Protein AF-A0A924F482-F1 (afdb_monomer)

Secondary structure (DSSP, 8-state):
--THHHHH--PPPTT-TTSPPTTTTT--HHHHHHHHHH--HHHHHHHTTT-GGGGGHHHHHHHHHHHHHHHHHHHHHHHHHHHHHHHHHHHH--

Sequence (94 aa):
MCPWNRKFSVELADDSPFRAREFIAGKDAVTLATDILVLDQEQFSAAFRKSPMKRAKLAGLRRNAAVVLENQAQQLNFDTLTAAARNSRDLANN

pLDDT: mean 92.72, std 7.41, range [52.28, 98.5]

Structure (mmCIF, N/CA/C/O backbone):
data_AF-A0A924F482-F1
#
_entry.id   AF-A0A924F482-F1
#
loop_
_atom_site.group_PDB
_atom_site.id
_atom_site.type_symbol
_atom_site.label_atom_id
_atom_site.label_alt_id
_atom_site.label_comp_id
_atom_site.label_asym_id
_atom_site.label_entity_id
_atom_site.label_seq_id
_atom_site.pdbx_PDB_ins_code
_atom_site.Cartn_x
_atom_site.Cartn_y
_atom_site.Cartn_z
_atom_site.occupancy
_atom_site.B_iso_or_equiv
_atom_site.auth_seq_id
_atom_site.auth_comp_id
_atom_site.auth_asym_id
_atom_site.auth_atom_id
_atom_site.pdbx_PDB_model_num
ATOM 1 N N . MET A 1 1 ? -7.868 14.904 -12.989 1.00 78.12 1 MET A N 1
ATOM 2 C CA . MET A 1 1 ? -6.908 13.909 -13.530 1.00 78.12 1 MET A CA 1
ATOM 3 C C . ME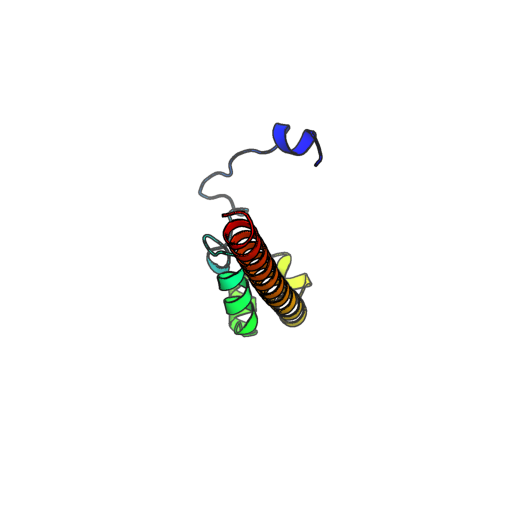T A 1 1 ? -6.224 14.508 -14.758 1.00 78.12 1 MET A C 1
ATOM 5 O O . MET A 1 1 ? -6.906 15.182 -15.517 1.00 78.12 1 MET A O 1
ATOM 9 N N . CYS A 1 2 ? -4.909 14.328 -14.940 1.00 88.69 2 CYS A N 1
ATOM 10 C CA . CYS A 1 2 ? -4.172 14.909 -16.073 1.00 88.69 2 CYS A CA 1
ATOM 11 C C . CYS A 1 2 ? -4.539 14.209 -17.401 1.00 88.69 2 CYS A C 1
ATOM 13 O O . CYS A 1 2 ? -4.422 12.982 -17.462 1.00 88.69 2 CYS A O 1
ATOM 15 N N . PRO A 1 3 ? -4.918 14.943 -18.469 1.00 87.81 3 PRO A N 1
ATOM 16 C CA . PRO A 1 3 ? -5.244 14.342 -19.767 1.00 87.81 3 PRO A CA 1
ATOM 17 C C . PRO A 1 3 ? -4.096 13.526 -20.385 1.00 87.81 3 PRO A C 1
ATOM 19 O O . PRO A 1 3 ? -4.339 12.532 -21.068 1.00 87.81 3 PRO A O 1
ATOM 22 N N . TRP A 1 4 ? -2.840 13.899 -20.111 1.00 89.25 4 TRP A N 1
ATOM 23 C CA . TRP A 1 4 ? -1.654 13.242 -20.671 1.00 89.25 4 TRP A CA 1
ATOM 24 C C . TRP A 1 4 ? -1.414 11.824 -20.149 1.00 89.25 4 TRP A C 1
ATOM 26 O O . TRP A 1 4 ? -0.779 11.034 -20.845 1.00 89.25 4 TRP A O 1
ATOM 36 N N . ASN A 1 5 ? -1.971 11.463 -18.987 1.00 89.94 5 ASN A N 1
ATOM 37 C CA . ASN A 1 5 ? -1.805 10.119 -18.429 1.00 89.94 5 ASN A CA 1
ATOM 38 C C . ASN A 1 5 ? -2.391 9.045 -19.355 1.00 89.94 5 ASN A C 1
ATOM 40 O O . ASN A 1 5 ? -1.846 7.957 -19.418 1.00 89.94 5 ASN A O 1
ATOM 44 N N . ARG A 1 6 ? -3.444 9.347 -20.132 1.00 86.38 6 ARG A N 1
ATOM 45 C CA . ARG A 1 6 ? -4.017 8.380 -21.085 1.00 86.38 6 ARG A CA 1
ATOM 46 C C . ARG A 1 6 ? -3.108 8.144 -22.293 1.00 86.38 6 ARG A C 1
ATOM 48 O O . ARG A 1 6 ? -3.000 7.017 -22.752 1.00 86.38 6 ARG A O 1
ATOM 55 N N . LYS A 1 7 ? -2.476 9.196 -22.825 1.00 86.25 7 LYS A N 1
ATOM 56 C CA . LYS A 1 7 ? -1.714 9.124 -24.086 1.00 86.25 7 LYS A CA 1
ATOM 57 C C . LYS A 1 7 ? -0.410 8.332 -23.951 1.00 86.25 7 LYS A C 1
ATOM 59 O O . LYS A 1 7 ? 0.047 7.761 -24.933 1.00 86.25 7 LYS A O 1
ATOM 64 N N . PHE A 1 8 ? 0.184 8.322 -22.758 1.00 85.94 8 PHE A N 1
ATOM 65 C CA . PHE A 1 8 ? 1.486 7.700 -22.504 1.00 85.94 8 PHE A CA 1
ATOM 66 C C . PHE A 1 8 ? 1.420 6.467 -21.593 1.00 85.94 8 PHE A C 1
ATOM 68 O O . PHE A 1 8 ? 2.459 5.903 -21.260 1.00 85.94 8 PHE A O 1
ATOM 75 N N . SER A 1 9 ? 0.223 6.037 -21.185 1.00 87.81 9 SER A N 1
ATOM 76 C CA . SER A 1 9 ? 0.047 4.743 -20.528 1.00 87.81 9 SER A CA 1
ATOM 77 C C . SER A 1 9 ? 0.227 3.634 -21.555 1.00 87.81 9 SER A C 1
ATOM 79 O O . SER A 1 9 ? -0.611 3.448 -22.431 1.00 87.81 9 SER A O 1
ATOM 81 N N . VAL A 1 10 ? 1.330 2.908 -21.430 1.00 88.12 10 VAL A N 1
ATOM 82 C CA . VAL A 1 10 ? 1.643 1.727 -22.233 1.00 88.12 10 VAL A CA 1
ATOM 83 C C . VAL A 1 10 ? 1.573 0.490 -21.350 1.00 88.12 10 VAL A C 1
ATOM 85 O O . VAL A 1 10 ? 1.898 0.552 -20.161 1.00 88.12 10 VAL A O 1
ATOM 88 N N . GLU A 1 11 ? 1.138 -0.629 -21.921 1.00 90.62 11 GLU A N 1
ATOM 89 C CA . GLU A 1 11 ? 1.209 -1.911 -21.229 1.00 90.62 11 GLU A CA 1
ATOM 90 C C . GLU A 1 11 ? 2.670 -2.292 -20.987 1.00 90.62 11 GLU A C 1
ATOM 92 O O . GLU A 1 11 ? 3.551 -2.074 -21.822 1.00 90.62 11 GLU A O 1
ATOM 97 N N . LEU A 1 12 ? 2.936 -2.828 -19.799 1.00 90.88 12 LEU A N 1
ATOM 98 C CA . LEU A 1 12 ? 4.256 -3.329 -19.454 1.00 90.88 12 LEU A CA 1
ATOM 99 C C . LEU A 1 12 ? 4.439 -4.712 -20.074 1.00 90.88 12 LEU A C 1
ATOM 101 O O . LEU A 1 12 ? 3.565 -5.561 -19.911 1.00 90.88 12 LEU A O 1
ATOM 105 N N . ALA A 1 13 ? 5.605 -4.948 -20.677 1.00 92.00 13 ALA A N 1
ATOM 106 C CA . ALA A 1 13 ? 6.054 -6.294 -21.019 1.00 92.00 13 ALA A CA 1
ATOM 107 C C . ALA A 1 13 ? 6.035 -7.209 -19.781 1.00 92.00 13 ALA A C 1
ATOM 109 O O . ALA A 1 13 ? 6.215 -6.742 -18.647 1.00 92.00 13 ALA A O 1
ATOM 110 N N . ASP A 1 14 ? 5.834 -8.507 -20.001 1.00 87.06 14 ASP A N 1
ATOM 111 C CA . ASP A 1 14 ? 5.672 -9.489 -18.923 1.00 87.06 14 ASP A CA 1
ATOM 112 C C . ASP A 1 14 ? 6.897 -9.574 -18.001 1.00 87.06 14 ASP A C 1
ATOM 114 O O . ASP A 1 14 ? 6.752 -9.727 -16.787 1.00 87.06 14 ASP A O 1
ATOM 118 N N . ASP A 1 15 ? 8.096 -9.388 -18.551 1.00 89.94 15 ASP A N 1
ATOM 119 C CA . ASP A 1 15 ? 9.379 -9.413 -17.844 1.00 89.94 15 ASP A CA 1
ATOM 120 C C . ASP A 1 15 ? 9.827 -8.035 -17.320 1.00 89.94 15 ASP A C 1
ATOM 122 O O . ASP A 1 15 ? 10.942 -7.879 -16.813 1.00 89.94 15 ASP A O 1
ATOM 126 N N . SER A 1 16 ? 8.967 -7.016 -17.412 1.00 92.69 16 SER A N 1
ATOM 127 C CA . SER A 1 16 ? 9.336 -5.655 -17.035 1.00 92.69 16 SER A CA 1
ATOM 128 C C . SER A 1 16 ? 9.695 -5.542 -15.543 1.00 92.69 16 SER A C 1
ATOM 130 O O . SER A 1 16 ? 8.916 -5.953 -14.674 1.00 92.69 16 SER A O 1
ATOM 132 N N . PRO A 1 17 ? 10.807 -4.865 -15.190 1.00 88.81 17 PRO A N 1
ATOM 133 C CA . PRO A 1 17 ? 11.201 -4.648 -13.795 1.00 88.81 17 PRO A CA 1
ATOM 134 C C . PRO A 1 17 ? 10.243 -3.718 -13.031 1.00 88.81 17 PRO A C 1
ATOM 136 O O . PRO A 1 17 ? 10.377 -3.557 -11.816 1.00 88.81 17 PRO A O 1
ATOM 139 N N . PHE A 1 18 ? 9.297 -3.085 -13.735 1.00 89.62 18 PHE A N 1
ATOM 140 C CA . PHE A 1 18 ? 8.283 -2.194 -13.172 1.00 89.62 18 PHE A CA 1
ATOM 141 C C . PHE A 1 18 ? 6.946 -2.887 -12.886 1.00 89.62 18 PHE A C 1
ATOM 143 O O . PHE A 1 18 ? 6.026 -2.235 -12.388 1.00 89.62 18 PHE A O 1
ATOM 150 N N . ARG A 1 19 ? 6.817 -4.190 -13.176 1.00 91.38 19 ARG A N 1
ATOM 151 C CA . ARG A 1 19 ? 5.633 -4.970 -12.793 1.00 91.38 19 ARG A CA 1
ATOM 152 C C . ARG A 1 19 ? 5.426 -4.916 -11.277 1.00 91.38 19 ARG A C 1
ATOM 154 O O . ARG A 1 19 ? 6.374 -4.822 -10.491 1.00 91.38 19 ARG A O 1
ATOM 161 N N . ALA A 1 20 ? 4.161 -4.979 -10.865 1.00 91.69 20 ALA A N 1
ATOM 162 C CA . ALA A 1 20 ? 3.819 -5.057 -9.454 1.00 91.69 20 ALA A CA 1
ATOM 163 C C . ALA A 1 20 ? 4.490 -6.286 -8.823 1.00 91.69 20 ALA A C 1
ATOM 165 O O . ALA A 1 20 ? 4.494 -7.376 -9.391 1.00 91.69 20 ALA A O 1
ATOM 166 N N . ARG A 1 21 ? 5.071 -6.094 -7.640 1.00 92.06 21 ARG A N 1
ATOM 167 C CA . ARG A 1 21 ? 5.733 -7.165 -6.888 1.00 92.06 21 ARG A CA 1
ATOM 168 C C . ARG A 1 21 ? 4.690 -8.120 -6.327 1.00 92.06 21 ARG A C 1
ATOM 170 O O . ARG A 1 21 ? 3.631 -7.662 -5.911 1.00 92.06 21 ARG A O 1
ATOM 177 N N . GLU A 1 22 ? 5.041 -9.394 -6.208 1.00 93.12 22 GLU A N 1
ATOM 178 C CA . GLU A 1 22 ? 4.172 -10.447 -5.661 1.00 93.12 22 GLU A CA 1
ATOM 179 C C . GLU A 1 22 ? 3.546 -10.073 -4.308 1.00 93.12 22 GLU A C 1
ATOM 181 O O . GLU A 1 22 ? 2.353 -10.254 -4.107 1.00 93.12 22 GLU A O 1
ATOM 186 N N . PHE A 1 23 ? 4.312 -9.436 -3.412 1.00 94.75 23 PHE A N 1
ATOM 187 C CA . PHE A 1 23 ? 3.800 -8.977 -2.115 1.00 94.75 23 PHE A CA 1
ATOM 188 C C . PHE A 1 23 ? 2.581 -8.033 -2.221 1.00 94.75 23 PHE A C 1
ATOM 190 O O . PHE A 1 23 ? 1.768 -7.992 -1.300 1.00 94.75 23 PHE A O 1
ATOM 197 N N . ILE A 1 24 ? 2.467 -7.278 -3.320 1.00 94.75 24 ILE A N 1
ATOM 198 C CA . ILE A 1 24 ? 1.432 -6.258 -3.565 1.00 94.75 24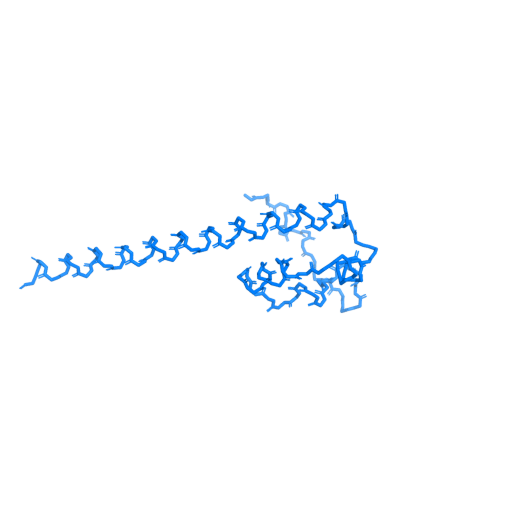 ILE A CA 1
ATOM 199 C C . ILE A 1 24 ? 0.368 -6.762 -4.549 1.00 94.75 24 ILE A C 1
ATOM 201 O O . ILE A 1 24 ? -0.807 -6.430 -4.414 1.00 94.75 24 ILE A O 1
ATOM 205 N N . ALA A 1 25 ? 0.784 -7.496 -5.581 1.00 94.56 25 ALA A N 1
ATOM 206 C CA . ALA A 1 25 ? -0.056 -7.836 -6.720 1.00 94.56 25 ALA A CA 1
ATOM 207 C C . ALA A 1 25 ? -1.294 -8.651 -6.307 1.00 94.56 25 ALA A C 1
ATOM 209 O O . ALA A 1 25 ? -1.207 -9.562 -5.492 1.00 94.56 25 ALA A O 1
ATOM 210 N N . GLY A 1 26 ? -2.448 -8.325 -6.898 1.00 94.75 26 GLY A N 1
ATOM 211 C CA . GLY A 1 26 ? -3.687 -9.094 -6.738 1.00 94.75 26 GLY A CA 1
ATOM 212 C C . GLY A 1 26 ? -4.385 -8.971 -5.379 1.00 94.75 26 GLY A C 1
ATOM 213 O O . GLY A 1 26 ? -5.418 -9.604 -5.189 1.00 94.75 26 GLY A O 1
ATOM 214 N N . LYS A 1 27 ? -3.863 -8.165 -4.448 1.00 97.19 27 LYS A N 1
ATOM 215 C CA . LYS A 1 27 ? -4.477 -7.945 -3.134 1.00 97.19 27 LYS A CA 1
ATOM 216 C C . LYS A 1 27 ? -5.369 -6.712 -3.154 1.00 97.19 27 LYS A C 1
ATOM 218 O O . LYS A 1 27 ? -4.991 -5.674 -3.700 1.00 97.19 27 LYS A O 1
ATOM 223 N N . ASP A 1 28 ? -6.532 -6.814 -2.520 1.00 96.50 28 ASP A N 1
ATOM 224 C CA . ASP A 1 28 ? -7.337 -5.637 -2.215 1.00 96.50 28 ASP A CA 1
ATOM 225 C C . ASP A 1 28 ? -6.685 -4.781 -1.111 1.00 96.50 28 ASP A C 1
ATOM 227 O O . ASP A 1 28 ? -5.677 -5.152 -0.497 1.00 96.50 28 ASP A O 1
ATOM 231 N N . ALA A 1 29 ? -7.252 -3.595 -0.877 1.00 95.56 29 ALA A N 1
ATOM 232 C CA . ALA A 1 29 ? -6.696 -2.634 0.069 1.00 95.56 29 ALA A CA 1
ATOM 233 C C . ALA A 1 29 ? -6.657 -3.168 1.512 1.00 95.56 29 ALA A C 1
ATOM 235 O O . ALA A 1 29 ? -5.693 -2.903 2.229 1.00 95.56 29 ALA A O 1
ATOM 236 N N . VAL A 1 30 ? -7.677 -3.926 1.932 1.00 97.56 30 VAL A N 1
ATOM 237 C CA . VAL A 1 30 ? -7.795 -4.451 3.302 1.00 97.56 30 VAL A CA 1
ATOM 238 C C . VAL A 1 30 ? -6.785 -5.571 3.541 1.00 97.56 30 VAL A C 1
ATOM 240 O O . VAL A 1 30 ? -6.067 -5.551 4.544 1.00 97.56 30 VAL A O 1
ATOM 243 N N . THR A 1 31 ? -6.678 -6.506 2.599 1.00 98.06 31 THR A N 1
ATOM 244 C CA . THR A 1 31 ? -5.733 -7.627 2.638 1.00 98.06 31 THR A CA 1
ATOM 245 C C . THR A 1 31 ? -4.300 -7.107 2.655 1.00 98.06 31 THR A C 1
ATOM 247 O O . THR A 1 31 ? -3.527 -7.446 3.549 1.00 98.06 31 THR A O 1
ATOM 250 N N . LEU A 1 32 ? -3.951 -6.198 1.735 1.00 98.00 32 LEU A N 1
ATOM 251 C CA . LEU A 1 32 ? -2.603 -5.629 1.676 1.00 98.00 32 LEU A CA 1
ATOM 252 C C . LEU A 1 32 ? -2.250 -4.831 2.941 1.00 98.00 32 LEU A C 1
ATOM 254 O O . LEU A 1 32 ? -1.124 -4.923 3.431 1.00 98.00 32 LEU A O 1
ATOM 258 N N . ALA A 1 33 ? -3.186 -4.045 3.478 1.00 98.25 33 ALA A N 1
ATOM 259 C CA . ALA A 1 33 ? -2.949 -3.279 4.699 1.00 98.25 33 ALA A CA 1
ATOM 260 C C . ALA A 1 33 ? -2.756 -4.192 5.922 1.00 98.25 33 ALA A C 1
ATOM 262 O O . ALA A 1 33 ? -1.846 -3.957 6.720 1.00 98.25 33 ALA A O 1
ATOM 263 N N . THR A 1 34 ? -3.551 -5.258 6.035 1.00 98.31 34 THR A N 1
ATOM 264 C CA . THR A 1 34 ? -3.412 -6.266 7.099 1.00 98.31 34 THR A CA 1
ATOM 265 C C . THR A 1 34 ? -2.049 -6.955 7.036 1.00 98.31 34 THR A C 1
ATOM 267 O O . THR A 1 34 ? -1.339 -6.996 8.043 1.00 98.31 34 THR A O 1
ATOM 270 N N . ASP A 1 35 ? -1.626 -7.394 5.847 1.00 98.00 35 ASP A N 1
ATOM 271 C CA . ASP A 1 35 ? -0.310 -8.010 5.639 1.00 98.00 35 ASP A CA 1
ATOM 272 C C . ASP A 1 35 ? 0.834 -7.064 6.032 1.00 98.00 35 ASP A C 1
ATOM 274 O O . ASP A 1 35 ? 1.803 -7.468 6.675 1.00 98.00 35 ASP A O 1
ATOM 278 N N . ILE A 1 36 ? 0.725 -5.779 5.678 1.00 98.00 36 ILE A N 1
ATOM 279 C CA . ILE A 1 36 ? 1.723 -4.760 6.026 1.00 98.00 36 ILE A CA 1
ATOM 280 C C . ILE A 1 36 ? 1.833 -4.563 7.545 1.00 98.00 36 ILE A C 1
ATOM 282 O O . ILE A 1 36 ? 2.938 -4.324 8.043 1.00 98.00 36 ILE A O 1
ATOM 286 N N . LEU A 1 37 ? 0.723 -4.627 8.288 1.00 98.12 37 LEU A N 1
ATOM 287 C CA . LEU A 1 37 ? 0.740 -4.430 9.741 1.00 98.12 37 LEU A CA 1
ATOM 288 C C . LEU A 1 37 ? 1.545 -5.509 10.466 1.00 98.12 37 LEU A C 1
ATOM 290 O O . LEU A 1 37 ? 2.294 -5.184 11.391 1.00 98.12 37 LEU A O 1
ATOM 294 N N . VAL A 1 38 ? 1.437 -6.761 10.018 1.00 97.38 38 VAL A N 1
ATOM 295 C CA . VAL A 1 38 ? 2.149 -7.900 10.620 1.00 97.38 38 VAL A CA 1
ATOM 296 C C . VAL A 1 38 ? 3.562 -8.096 10.064 1.00 97.38 38 VAL A C 1
ATOM 298 O O . VAL A 1 38 ? 4.370 -8.771 10.693 1.00 97.38 38 VAL A O 1
ATOM 301 N N . LEU A 1 39 ? 3.890 -7.456 8.938 1.00 96.88 39 LEU A N 1
ATOM 302 C CA . LEU A 1 39 ? 5.173 -7.579 8.244 1.00 96.88 39 LEU A CA 1
ATOM 303 C C . LEU A 1 39 ? 6.359 -7.216 9.138 1.00 96.88 3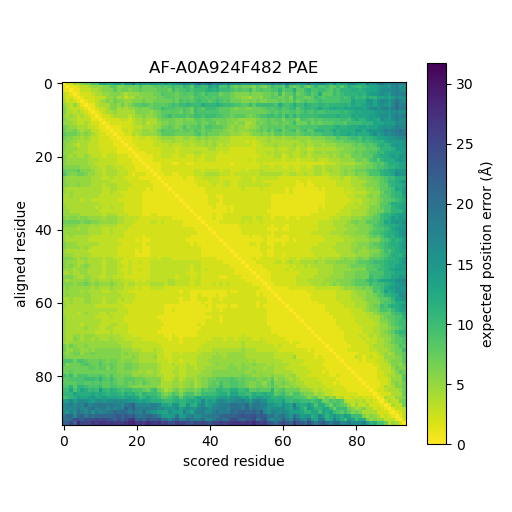9 LEU A C 1
ATOM 305 O O . LEU A 1 39 ? 6.427 -6.081 9.610 1.00 96.88 39 LEU A O 1
ATOM 309 N N . ASP A 1 40 ? 7.316 -8.115 9.339 1.00 97.75 40 ASP A N 1
ATOM 310 C CA . ASP A 1 40 ? 8.533 -7.804 10.095 1.00 97.75 40 ASP A CA 1
ATOM 311 C C . ASP A 1 40 ? 9.614 -7.103 9.239 1.00 97.75 40 ASP A C 1
ATOM 313 O O . ASP A 1 40 ? 9.451 -6.827 8.046 1.00 97.75 40 ASP A O 1
ATOM 317 N N . GLN A 1 41 ? 10.741 -6.752 9.868 1.00 97.94 41 GLN A N 1
ATOM 318 C CA . GLN A 1 41 ? 11.821 -6.013 9.209 1.00 97.94 41 GLN A CA 1
ATOM 319 C C . GLN A 1 41 ? 12.585 -6.847 8.165 1.00 97.94 41 GLN A C 1
ATOM 321 O O . GLN A 1 41 ? 13.081 -6.278 7.180 1.00 97.94 41 GLN A O 1
ATOM 326 N N . GLU A 1 42 ? 12.698 -8.159 8.357 1.00 98.00 42 GLU A N 1
ATOM 327 C CA . GLU A 1 42 ? 1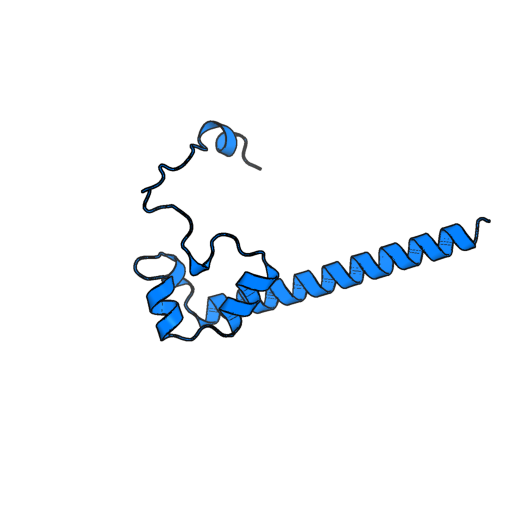3.366 -9.066 7.421 1.00 98.00 42 GLU A CA 1
ATOM 328 C C . GLU A 1 42 ? 12.497 -9.255 6.176 1.00 98.00 42 GLU A C 1
ATOM 330 O O . GLU A 1 42 ? 12.939 -8.966 5.056 1.00 98.00 42 GLU A O 1
ATOM 335 N N . GLN A 1 43 ? 11.225 -9.594 6.382 1.00 97.44 43 GLN A N 1
ATOM 336 C CA . GLN A 1 43 ? 10.211 -9.732 5.343 1.00 97.44 43 GLN A CA 1
ATOM 337 C C . GLN A 1 43 ? 10.057 -8.435 4.540 1.00 97.44 43 GLN A C 1
ATOM 339 O O . GLN A 1 43 ? 10.064 -8.461 3.308 1.00 97.44 43 GLN A O 1
ATOM 344 N N . PHE A 1 44 ? 10.023 -7.275 5.208 1.00 97.62 44 PHE A N 1
ATOM 345 C CA . PHE A 1 44 ? 10.028 -5.970 4.539 1.00 97.62 44 PHE A CA 1
ATOM 346 C C . PHE A 1 44 ? 11.272 -5.769 3.666 1.00 97.62 44 PHE A C 1
ATOM 348 O O . PHE A 1 44 ? 11.188 -5.298 2.526 1.00 97.62 44 PHE A O 1
ATOM 355 N N . SER A 1 45 ? 12.447 -6.119 4.188 1.00 97.19 45 SER A N 1
ATOM 356 C CA . SER A 1 45 ? 13.707 -5.940 3.467 1.00 97.19 45 SER A CA 1
ATOM 357 C C . SER A 1 45 ? 13.789 -6.823 2.224 1.00 97.19 45 SER A C 1
ATOM 359 O O . SER A 1 45 ? 14.313 -6.356 1.205 1.00 97.19 45 SER A O 1
ATOM 361 N N . ALA A 1 46 ? 13.247 -8.042 2.296 1.00 96.69 46 ALA A N 1
ATOM 362 C CA . ALA A 1 46 ? 13.140 -8.975 1.182 1.00 96.69 46 ALA A CA 1
ATOM 363 C C . ALA A 1 46 ? 12.101 -8.511 0.145 1.00 96.69 46 ALA A C 1
ATOM 365 O O . ALA A 1 46 ? 12.457 -8.283 -1.017 1.00 96.69 46 ALA A O 1
ATOM 366 N N . ALA A 1 47 ? 10.855 -8.266 0.570 1.00 95.44 47 ALA A N 1
ATOM 367 C CA . ALA A 1 47 ? 9.740 -7.877 -0.301 1.00 95.44 47 ALA A CA 1
ATOM 368 C C . ALA A 1 47 ? 10.037 -6.596 -1.102 1.00 95.44 47 ALA A C 1
ATOM 370 O O . ALA A 1 47 ? 9.757 -6.497 -2.302 1.00 95.44 47 ALA A O 1
ATOM 371 N N . PHE A 1 48 ? 10.687 -5.619 -0.464 1.00 95.56 48 PHE A N 1
ATOM 372 C CA . PHE A 1 48 ? 10.995 -4.320 -1.066 1.00 95.56 48 PHE A CA 1
ATOM 373 C C . PHE A 1 48 ? 12.472 -4.161 -1.461 1.00 95.56 48 PHE A C 1
ATOM 375 O O . PHE A 1 48 ? 12.955 -3.040 -1.649 1.00 95.56 48 PHE A O 1
ATOM 382 N N . ARG A 1 49 ? 13.221 -5.259 -1.641 1.00 94.75 49 ARG A N 1
ATOM 383 C CA . ARG A 1 49 ? 14.622 -5.204 -2.095 1.00 94.75 49 ARG A CA 1
ATOM 384 C C . ARG A 1 49 ? 14.744 -4.459 -3.432 1.00 94.75 49 ARG A C 1
ATOM 386 O O . ARG 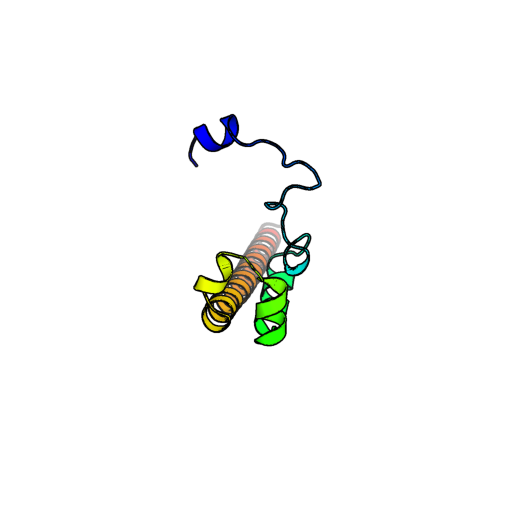A 1 49 ? 13.991 -4.732 -4.368 1.00 94.75 49 ARG A O 1
ATOM 393 N N . LYS A 1 50 ? 15.700 -3.523 -3.522 1.00 94.12 50 LYS A N 1
ATOM 394 C CA . LYS A 1 50 ? 15.904 -2.626 -4.683 1.0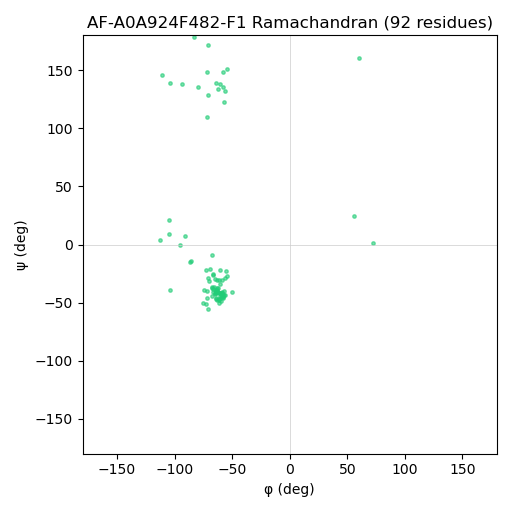0 94.12 50 LYS A CA 1
ATOM 395 C C . LYS A 1 50 ? 14.658 -1.797 -5.058 1.00 94.12 50 LYS A C 1
ATOM 397 O O . LYS A 1 50 ? 14.509 -1.403 -6.206 1.00 94.12 50 LYS A O 1
ATOM 402 N N . SER A 1 51 ? 13.750 -1.547 -4.112 1.00 93.69 51 SER A N 1
ATOM 403 C CA . SER A 1 51 ? 12.580 -0.687 -4.318 1.00 93.69 51 SER A CA 1
ATOM 404 C C . SER A 1 51 ? 12.770 0.682 -3.659 1.00 93.69 51 SER A C 1
ATOM 406 O O . SER A 1 51 ? 13.197 0.732 -2.498 1.00 93.69 51 SER A O 1
ATOM 408 N N . PRO A 1 52 ? 12.356 1.787 -4.309 1.00 93.31 52 PRO A N 1
ATOM 409 C CA . PRO A 1 52 ? 12.238 3.096 -3.665 1.00 93.31 52 PRO A CA 1
ATOM 410 C C . PRO A 1 52 ? 11.348 3.087 -2.414 1.00 93.31 52 PRO A C 1
ATOM 412 O O . PRO A 1 52 ? 11.534 3.925 -1.532 1.00 93.31 52 PRO A O 1
ATOM 415 N N . MET A 1 53 ? 10.441 2.107 -2.287 1.00 93.12 53 MET A N 1
ATOM 416 C CA . MET A 1 53 ? 9.582 1.924 -1.110 1.00 93.12 53 MET A CA 1
ATOM 417 C C . MET A 1 53 ? 10.362 1.835 0.207 1.00 93.12 53 MET A C 1
ATOM 419 O O . MET A 1 53 ? 9.852 2.257 1.244 1.00 93.12 53 MET A O 1
ATOM 423 N N . LYS A 1 54 ? 11.627 1.380 0.194 1.00 94.94 54 LYS A N 1
ATOM 424 C CA . LYS A 1 54 ? 12.458 1.330 1.412 1.00 94.94 54 LYS A CA 1
ATOM 425 C C . LYS A 1 54 ? 12.682 2.704 2.053 1.00 94.94 54 LYS A C 1
ATOM 427 O O . LYS A 1 54 ? 12.935 2.761 3.255 1.00 94.94 54 LYS A O 1
ATOM 432 N N . ARG A 1 55 ? 12.532 3.803 1.301 1.00 95.12 55 ARG A N 1
ATOM 433 C CA . ARG A 1 55 ? 12.627 5.175 1.831 1.00 95.12 55 ARG A CA 1
ATOM 434 C C . ARG A 1 55 ? 11.544 5.493 2.865 1.00 95.12 55 ARG A C 1
ATOM 436 O O . ARG A 1 55 ? 11.814 6.265 3.778 1.00 95.12 55 ARG A O 1
ATOM 443 N N . ALA A 1 56 ? 10.358 4.888 2.749 1.00 93.06 56 ALA A N 1
ATOM 444 C CA . ALA A 1 56 ? 9.264 5.075 3.705 1.00 93.06 56 ALA A CA 1
ATOM 445 C C . ALA A 1 56 ? 9.517 4.369 5.051 1.00 93.06 56 ALA A C 1
ATOM 447 O O . ALA A 1 56 ? 8.960 4.783 6.067 1.00 93.06 56 ALA A O 1
ATOM 448 N N . LYS A 1 57 ? 10.391 3.347 5.060 1.00 96.88 57 LYS A N 1
ATOM 449 C CA . LYS A 1 57 ? 10.661 2.429 6.183 1.00 96.88 57 LYS A CA 1
ATOM 450 C C . LYS A 1 57 ? 9.416 1.636 6.619 1.00 96.88 57 LYS A C 1
ATOM 452 O O . LYS A 1 57 ? 8.281 2.020 6.345 1.00 96.88 57 LYS A O 1
ATOM 457 N N . LEU A 1 58 ? 9.628 0.526 7.331 1.00 97.88 58 LEU A N 1
ATOM 458 C CA . LEU A 1 58 ? 8.536 -0.332 7.805 1.00 97.88 58 LEU A CA 1
ATOM 459 C C . LEU A 1 58 ? 7.545 0.434 8.696 1.00 97.88 58 LEU A C 1
ATOM 461 O O . LEU A 1 58 ? 6.339 0.332 8.509 1.00 97.88 58 LEU A O 1
ATOM 465 N N . ALA A 1 59 ? 8.049 1.262 9.615 1.00 97.75 59 ALA A N 1
ATOM 466 C CA . ALA A 1 59 ? 7.209 2.049 10.517 1.00 97.75 59 ALA A CA 1
ATOM 467 C C . ALA A 1 59 ? 6.268 3.013 9.770 1.00 97.75 59 ALA A C 1
ATOM 469 O O . ALA A 1 59 ? 5.083 3.094 10.089 1.00 97.75 59 ALA A O 1
ATOM 470 N N . GLY A 1 60 ? 6.771 3.710 8.744 1.00 97.44 60 GLY A N 1
ATOM 471 C CA . GLY A 1 60 ? 5.950 4.611 7.934 1.00 97.44 60 GLY A CA 1
ATOM 472 C C . GLY A 1 60 ? 4.895 3.859 7.125 1.00 97.44 60 GLY A C 1
ATOM 473 O O . GLY A 1 60 ? 3.754 4.310 7.027 1.00 97.44 60 GLY A O 1
ATOM 474 N N . LEU A 1 61 ? 5.254 2.684 6.600 1.00 97.06 61 LEU A N 1
ATOM 475 C CA . LEU A 1 61 ? 4.331 1.846 5.840 1.00 97.06 61 LEU A CA 1
ATOM 476 C C . LEU A 1 61 ? 3.210 1.276 6.727 1.00 97.06 61 LEU A C 1
ATOM 478 O O . LEU A 1 61 ? 2.043 1.381 6.358 1.00 97.06 61 LEU A O 1
ATOM 482 N N . ARG A 1 62 ? 3.541 0.775 7.926 1.00 98.19 62 ARG A N 1
ATOM 483 C CA . ARG A 1 62 ? 2.562 0.312 8.928 1.00 98.19 62 ARG A CA 1
ATOM 484 C C . ARG A 1 62 ? 1.601 1.417 9.357 1.00 98.19 62 ARG A C 1
ATOM 486 O O . ARG A 1 62 ? 0.400 1.181 9.432 1.00 98.19 62 ARG A O 1
ATOM 493 N N . ARG A 1 63 ? 2.106 2.638 9.572 1.00 98.12 63 ARG A N 1
ATOM 494 C CA . ARG A 1 63 ? 1.258 3.796 9.893 1.00 98.12 63 ARG A CA 1
ATOM 495 C C . ARG A 1 63 ? 0.223 4.053 8.797 1.00 98.12 63 ARG A C 1
ATOM 497 O O . ARG A 1 63 ? -0.945 4.258 9.098 1.00 98.12 63 ARG A O 1
ATOM 504 N N . ASN A 1 64 ? 0.642 4.031 7.532 1.00 97.75 64 ASN A N 1
ATOM 505 C CA . ASN A 1 64 ? -0.280 4.244 6.418 1.00 97.75 64 ASN A CA 1
ATOM 506 C C . ASN A 1 64 ? -1.287 3.088 6.284 1.00 97.75 64 ASN A C 1
ATOM 508 O O . ASN A 1 64 ? -2.450 3.341 5.994 1.00 97.75 64 ASN A O 1
ATOM 512 N N . ALA A 1 65 ? -0.871 1.842 6.533 1.00 98.19 65 ALA A N 1
ATOM 513 C CA . ALA A 1 65 ? -1.774 0.691 6.528 1.00 98.19 65 ALA A CA 1
ATOM 514 C C . ALA A 1 65 ? -2.864 0.791 7.606 1.00 98.19 65 ALA A C 1
ATOM 516 O O . ALA A 1 65 ? -4.026 0.529 7.309 1.00 98.19 65 ALA A O 1
ATOM 517 N N . ALA A 1 66 ? -2.522 1.246 8.816 1.00 98.50 66 ALA A N 1
ATOM 518 C CA . ALA A 1 66 ? -3.511 1.495 9.866 1.00 98.50 66 ALA A CA 1
ATOM 519 C C . ALA A 1 66 ? -4.582 2.510 9.420 1.00 98.50 66 ALA A C 1
ATOM 521 O O . ALA A 1 66 ? -5.770 2.248 9.574 1.00 98.50 66 ALA A O 1
ATOM 522 N N . VAL A 1 67 ? -4.170 3.616 8.785 1.00 98.44 67 VAL A N 1
ATOM 523 C CA . VAL A 1 67 ? -5.095 4.634 8.245 1.00 98.44 67 VAL A CA 1
ATOM 524 C C . VAL A 1 67 ? -5.994 4.060 7.147 1.00 98.44 67 VAL A C 1
ATOM 526 O O . VAL A 1 67 ? -7.179 4.374 7.090 1.00 98.44 67 VAL A O 1
ATOM 529 N N . VAL A 1 68 ? -5.461 3.202 6.272 1.00 98.19 68 VAL A N 1
ATOM 530 C CA . VAL A 1 68 ? -6.272 2.540 5.235 1.00 98.19 68 VAL A CA 1
ATOM 531 C C . VAL A 1 68 ? -7.366 1.681 5.868 1.00 98.19 68 VAL A C 1
ATOM 533 O O . VAL A 1 68 ? -8.518 1.781 5.454 1.00 98.19 68 VAL A O 1
ATOM 536 N N . LEU A 1 69 ? -7.035 0.873 6.878 1.00 98.38 69 LEU A N 1
ATOM 537 C CA . LEU A 1 69 ? -8.026 0.038 7.563 1.00 98.38 69 LEU A CA 1
ATOM 538 C C . LEU A 1 69 ? -9.085 0.874 8.289 1.00 98.38 69 LEU A C 1
ATOM 540 O O . LEU A 1 69 ? -10.268 0.547 8.217 1.00 98.38 69 LEU A O 1
ATOM 544 N N . GLU A 1 70 ? -8.681 1.970 8.933 1.00 98.06 70 GLU A N 1
ATOM 545 C CA . GLU A 1 70 ? -9.611 2.905 9.571 1.00 98.06 70 GLU A CA 1
ATOM 546 C C . GLU A 1 70 ? -10.592 3.506 8.555 1.00 98.06 70 GLU A C 1
ATOM 548 O O . GLU A 1 70 ? -11.806 3.450 8.761 1.00 98.06 70 GLU A O 1
ATOM 553 N N . ASN A 1 71 ? -10.086 4.001 7.422 1.00 97.94 71 ASN A N 1
ATOM 554 C CA . ASN A 1 71 ? -10.920 4.569 6.362 1.00 97.94 71 ASN A CA 1
ATOM 555 C C . ASN A 1 71 ? -11.912 3.538 5.804 1.00 97.94 71 ASN A C 1
ATOM 557 O O . ASN A 1 71 ? -13.078 3.858 5.581 1.00 97.94 71 ASN A O 1
ATOM 561 N N . GLN A 1 72 ? -11.473 2.290 5.609 1.00 96.94 72 GLN A N 1
ATOM 562 C CA . GLN A 1 72 ? -12.353 1.218 5.139 1.00 96.94 72 GLN A CA 1
ATOM 563 C C . GLN A 1 72 ? -13.464 0.910 6.151 1.00 96.94 72 GLN A C 1
ATOM 565 O O . GLN A 1 72 ? -14.616 0.742 5.753 1.00 96.94 72 GLN A O 1
ATOM 570 N N . ALA A 1 73 ? -13.155 0.885 7.449 1.00 95.12 73 ALA A N 1
ATOM 571 C CA . ALA A 1 73 ? -14.160 0.680 8.490 1.00 95.12 73 ALA A CA 1
ATOM 572 C C . ALA A 1 73 ? -15.175 1.836 8.547 1.00 95.12 73 ALA A C 1
ATOM 574 O O . ALA A 1 73 ? -16.381 1.601 8.632 1.00 95.12 73 ALA A O 1
ATOM 575 N N . GLN A 1 74 ? -14.708 3.085 8.445 1.00 96.25 74 GLN A N 1
ATOM 576 C CA . GLN A 1 74 ? -15.584 4.260 8.392 1.00 96.25 74 GLN A CA 1
ATOM 577 C C . GLN A 1 74 ? -16.516 4.225 7.175 1.00 96.25 74 GLN A C 1
ATOM 579 O O . GLN A 1 74 ? -17.706 4.510 7.313 1.00 96.25 74 GLN A O 1
ATOM 584 N N . GLN A 1 75 ? -16.002 3.819 6.011 1.00 94.38 75 GLN A N 1
ATOM 585 C CA . GLN A 1 75 ? -16.799 3.687 4.793 1.00 94.38 75 GLN A CA 1
ATOM 586 C C . GLN A 1 75 ? -17.894 2.621 4.942 1.00 94.38 75 GLN A C 1
ATOM 588 O O . GLN A 1 75 ? -19.058 2.901 4.665 1.00 94.38 75 GLN A O 1
ATOM 593 N N . LEU A 1 76 ? -17.553 1.433 5.454 1.00 93.88 76 LEU A N 1
ATOM 594 C CA . LEU A 1 76 ? -18.528 0.362 5.703 1.00 93.88 76 LEU A CA 1
ATOM 595 C C . LEU A 1 76 ? -19.631 0.800 6.676 1.00 93.88 76 LEU A C 1
ATOM 597 O O . LEU A 1 76 ? -20.812 0.511 6.463 1.00 93.88 76 LEU A O 1
ATOM 601 N N . ASN A 1 77 ? -19.258 1.531 7.727 1.00 95.19 77 ASN A N 1
ATOM 602 C CA . ASN A 1 77 ? -20.215 2.083 8.681 1.00 95.19 77 ASN A CA 1
ATOM 603 C C . ASN A 1 77 ? -21.145 3.100 8.006 1.00 95.19 77 ASN A C 1
ATOM 605 O O . ASN A 1 77 ? -22.362 3.035 8.184 1.00 95.19 77 ASN A O 1
ATOM 609 N N . PHE A 1 78 ? -20.591 4.012 7.205 1.00 95.44 78 PHE A N 1
ATOM 610 C CA . PHE A 1 78 ? -21.373 5.004 6.469 1.00 95.44 78 PHE A CA 1
ATOM 611 C C . PHE A 1 78 ? -22.370 4.353 5.499 1.00 95.44 78 PHE A C 1
ATOM 613 O O . PHE A 1 78 ? -23.546 4.733 5.464 1.00 95.44 78 PHE A O 1
ATOM 620 N N . ASP A 1 79 ? -21.930 3.336 4.760 1.00 95.31 79 ASP A N 1
ATOM 621 C CA . ASP A 1 79 ? -22.772 2.610 3.809 1.00 95.31 79 ASP A CA 1
ATOM 622 C C . ASP A 1 79 ? -23.912 1.870 4.527 1.00 95.31 79 ASP A C 1
ATOM 624 O O . ASP A 1 79 ? -25.071 1.943 4.106 1.00 95.31 79 ASP A O 1
ATOM 628 N N . THR A 1 80 ? -23.612 1.249 5.672 1.00 95.69 80 THR A N 1
ATOM 629 C CA . THR A 1 80 ? -24.602 0.562 6.519 1.00 95.69 80 THR A CA 1
ATOM 630 C C . THR A 1 80 ? -25.669 1.527 7.039 1.00 95.69 80 THR A C 1
AT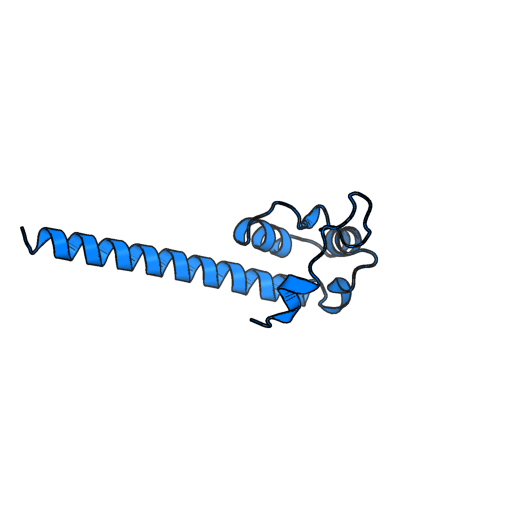OM 632 O O . THR A 1 80 ? -26.867 1.256 6.924 1.00 95.69 80 THR A O 1
ATOM 635 N N . LEU A 1 81 ? -25.257 2.686 7.563 1.00 95.06 81 LEU A N 1
ATOM 636 C CA . LEU A 1 81 ? -26.178 3.718 8.052 1.00 95.06 81 LEU A CA 1
ATOM 637 C C . LEU A 1 81 ? -27.051 4.277 6.923 1.00 95.06 81 LEU A C 1
ATOM 639 O O . LEU A 1 81 ? -28.252 4.487 7.103 1.00 95.06 81 LEU A O 1
ATOM 643 N N . THR A 1 82 ? -26.468 4.476 5.742 1.00 95.88 82 THR A N 1
ATOM 644 C CA . THR A 1 82 ? -27.196 4.963 4.566 1.00 95.88 82 THR A CA 1
ATOM 645 C C . THR A 1 82 ? -28.251 3.959 4.103 1.00 95.88 82 THR A C 1
ATOM 647 O O . THR A 1 82 ? -29.372 4.357 3.775 1.00 95.88 82 THR A O 1
ATOM 650 N N . ALA A 1 83 ? -27.920 2.665 4.094 1.00 93.69 83 ALA A N 1
ATOM 651 C CA . ALA A 1 83 ? -28.861 1.600 3.758 1.00 93.69 83 ALA A CA 1
ATOM 652 C C . ALA A 1 83 ? -30.015 1.523 4.772 1.00 93.69 83 ALA A C 1
ATOM 654 O O . ALA A 1 83 ? -31.181 1.522 4.375 1.00 93.69 83 ALA A O 1
ATOM 655 N N . ALA A 1 84 ? -29.708 1.558 6.073 1.00 94.00 84 ALA A N 1
ATOM 656 C CA . ALA A 1 84 ? -30.720 1.566 7.128 1.00 94.00 84 ALA A CA 1
ATOM 657 C C . ALA A 1 84 ? -31.676 2.767 7.002 1.00 94.00 84 ALA A C 1
ATOM 659 O O . ALA A 1 84 ? -32.893 2.605 7.054 1.00 94.00 84 ALA A O 1
ATOM 660 N N . ALA A 1 85 ? -31.143 3.967 6.750 1.00 92.94 85 ALA A N 1
ATOM 661 C CA . ALA A 1 85 ? -31.946 5.180 6.600 1.00 92.94 85 ALA A CA 1
ATOM 662 C C . ALA A 1 85 ? -32.850 5.187 5.351 1.00 92.94 85 ALA A C 1
ATOM 664 O O . ALA A 1 85 ? -33.840 5.924 5.328 1.00 92.94 85 ALA A O 1
ATOM 665 N N . ARG A 1 86 ? -32.500 4.435 4.297 1.00 92.06 86 ARG A N 1
ATOM 666 C CA . ARG A 1 86 ? -33.360 4.233 3.116 1.00 92.06 86 ARG A CA 1
ATOM 667 C C . ARG A 1 86 ? -34.496 3.269 3.441 1.00 92.06 86 ARG A C 1
ATOM 669 O O . ARG A 1 86 ? -35.649 3.646 3.278 1.00 92.06 86 ARG A O 1
ATOM 676 N N . ASN A 1 87 ? -34.172 2.115 4.027 1.00 89.69 87 ASN A N 1
ATOM 677 C CA . ASN A 1 87 ? -35.167 1.116 4.421 1.00 89.69 87 ASN A CA 1
ATOM 678 C C . ASN A 1 87 ? -36.235 1.706 5.358 1.00 89.69 87 ASN A C 1
ATOM 680 O O . ASN A 1 87 ? -37.425 1.490 5.151 1.00 89.69 87 ASN A O 1
ATOM 684 N N . SER A 1 88 ? -35.836 2.510 6.350 1.00 83.31 88 SER A N 1
ATOM 685 C CA . SER A 1 88 ? -36.789 3.165 7.259 1.00 83.31 88 SER A CA 1
ATOM 686 C C . SER A 1 88 ? -37.705 4.181 6.564 1.00 83.31 88 SER A C 1
ATOM 688 O O . SER A 1 88 ? -38.829 4.384 7.010 1.00 83.31 88 SER A O 1
ATOM 690 N N . ARG A 1 89 ? -37.244 4.831 5.485 1.00 80.31 89 ARG A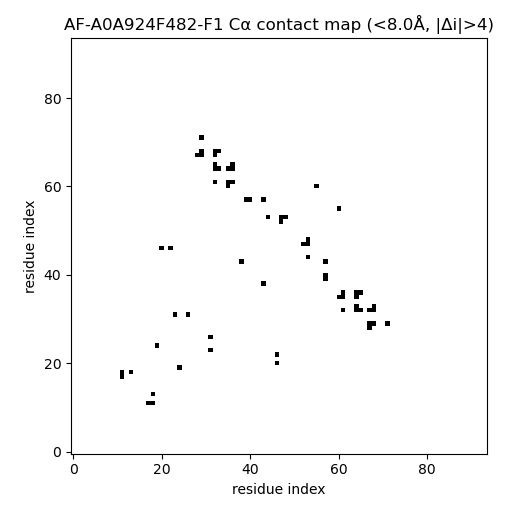 N 1
ATOM 691 C CA . ARG A 1 89 ? -38.059 5.765 4.688 1.00 80.31 89 ARG A CA 1
ATOM 692 C C . ARG A 1 89 ? -39.071 5.036 3.815 1.00 80.31 89 ARG A C 1
ATOM 694 O O . ARG A 1 89 ? -40.200 5.497 3.707 1.00 80.31 89 ARG A O 1
ATOM 701 N N . ASP A 1 90 ? -38.681 3.910 3.231 1.00 78.44 90 ASP A N 1
ATOM 702 C CA . ASP A 1 90 ? -39.572 3.109 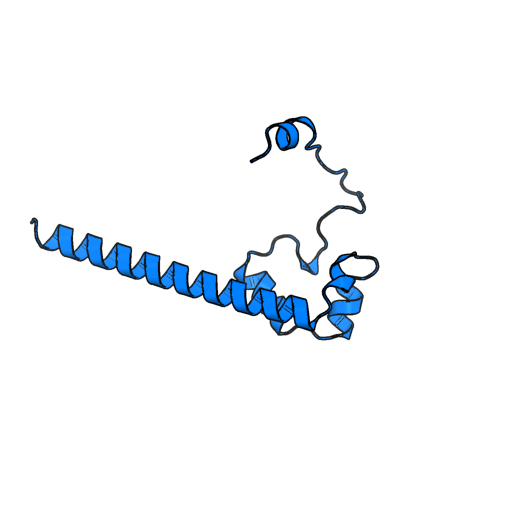2.389 1.00 78.44 90 ASP A CA 1
ATOM 703 C C . ASP A 1 90 ? -40.706 2.485 3.218 1.00 78.44 90 ASP A C 1
ATOM 705 O O . ASP A 1 90 ? -41.853 2.483 2.784 1.00 78.44 90 ASP A O 1
ATOM 709 N N . LEU A 1 91 ? -40.413 2.056 4.453 1.00 71.50 91 LEU A N 1
ATOM 710 C CA . LEU A 1 91 ? -41.422 1.581 5.410 1.00 71.50 91 LEU A CA 1
ATOM 711 C C . LEU A 1 91 ? -42.386 2.677 5.893 1.00 71.50 91 LEU A C 1
ATOM 713 O O . LEU A 1 91 ? -43.487 2.357 6.318 1.00 71.50 91 LEU A O 1
ATOM 717 N N . ALA A 1 92 ? -41.974 3.948 5.876 1.00 70.25 92 ALA A N 1
ATOM 718 C CA . ALA A 1 92 ? -42.805 5.070 6.316 1.00 70.25 92 ALA A CA 1
ATOM 719 C C . ALA A 1 92 ? -43.712 5.635 5.205 1.00 70.25 92 ALA A C 1
ATOM 721 O O . ALA A 1 92 ? -44.628 6.399 5.501 1.00 70.25 92 ALA A O 1
ATOM 722 N N . ASN A 1 93 ? -43.443 5.290 3.942 1.00 68.81 93 ASN A N 1
ATOM 723 C CA . ASN A 1 93 ? -44.170 5.772 2.761 1.00 68.81 93 ASN A CA 1
ATOM 724 C C . ASN A 1 93 ? -45.119 4.716 2.157 1.00 68.81 93 ASN A C 1
ATOM 726 O O . ASN A 1 93 ? -45.637 4.928 1.059 1.00 68.81 93 ASN A O 1
ATOM 730 N N . ASN A 1 94 ? -45.321 3.593 2.846 1.00 52.28 94 ASN A N 1
ATOM 731 C CA . ASN A 1 94 ? -46.209 2.489 2.477 1.00 52.28 94 ASN A CA 1
ATOM 732 C C . ASN A 1 94 ? -47.192 2.223 3.622 1.00 52.28 94 ASN A C 1
ATOM 734 O O . ASN A 1 94 ? -48.332 1.803 3.335 1.00 52.28 94 ASN A O 1
#

Foldseek 3Di:
DDPVCVVPDDDDDPPDPPDDFPLPPPDDLLRSLVCLLPQDQVNVCVRQPVHPVCVCPSVNSNVVSVVSNVVVVVVVVVVVVVVVVVVVVVVVVD

Radius of gyration: 19.76 Å; Cα contacts (8 Å, |Δi|>4): 34; chains: 1; bounding box: 62×25×35 Å

Mean predicted aligned error: 5.46 Å

Solvent-accessible surface area (backbone atoms only — not comparable to full-atom values): 5756 Å² total; per-residue (Å²): 133,69,76,64,59,67,80,71,64,68,87,75,61,94,85,41,93,81,58,76,51,76,91,59,50,96,52,55,73,63,59,45,24,54,53,46,60,73,53,50,74,65,57,48,51,59,76,37,55,99,38,80,66,58,78,55,39,71,69,50,50,29,54,53,23,53,52,52,50,52,53,53,52,53,49,54,50,51,53,50,53,52,51,52,60,48,54,57,50,57,66,72,76,109